Protein AF-A0A367M7H3-F1 (afdb_monomer)

Secondary structure (DSSP, 8-state):
--SSGGG-TTTGGGS--HHHHHHTSHHHHHHHHHHHHHHHHHHHHHTTSS-HHHHHHHHHH--GGGS-HHHHHHHHHHHS-SSHHHHHHHHHHSSTTGGGGTTTT--HHHHHHHHHHHHHHHHHHHHHHHH-

Nearest PDB structures (foldseek):
  2fel-assembly3_L  TM=8.716E-01  e=1.774E-04  Agrobacterium tumefaciens
  2fel-assembly1_B  TM=8.920E-01  e=3.398E-04  Agrobacterium tumefaciens
  2fen-assembly1_A  TM=8.751E-01  e=3.572E-04  Agrobacterium tumefaciens
  2fen-assembly1_D  TM=8.676E-01  e=7.947E-04  Agrobacterium tumefaciens
  2fen-assembly2_E  TM=8.740E-01  e=1.448E-03  Agrobacterium tumefaciens

Organism: Pseudomonas aeruginosa (NCBI:txid287)

InterPro domains:
  IPR008948 L-Aspartase-like [SSF48557] (11-130)
  IPR024083 Fumarase/histidase, N-terminal [G3DSA:1.10.275.10] (3-105)

Solvent-accessible surface area (backbone atoms only — not comparable to full-atom values): 7425 Å² total; per-residue (Å²): 130,61,96,47,65,73,71,28,92,85,57,14,74,81,77,48,50,76,67,58,50,51,49,75,24,71,67,43,47,53,36,31,34,33,52,46,50,34,52,49,33,45,52,33,23,77,71,66,76,42,58,62,66,34,24,54,38,47,48,71,39,52,44,57,92,78,56,60,64,71,58,39,55,54,46,17,69,75,66,74,34,85,59,57,38,55,53,54,52,44,23,70,56,23,67,86,71,41,26,75,57,57,74,63,97,63,56,73,62,63,40,54,52,52,22,49,50,52,38,49,51,53,49,49,57,54,55,56,65,72,76,108

Radius of gyration: 16.98 Å; Cα contacts (8 Å, |Δi|>4): 129; chains: 1; bounding box: 44×35×37 Å

Mean predicted aligned error: 3.26 Å

Structure (mmCIF, N/CA/C/O backbone):
data_AF-A0A367M7H3-F1
#
_entry.id   AF-A0A367M7H3-F1
#
loop_
_atom_site.group_PDB
_atom_site.id
_atom_site.type_symbol
_atom_site.label_atom_id
_atom_site.label_alt_id
_atom_site.label_comp_id
_atom_site.label_asym_id
_atom_site.label_entity_id
_atom_site.label_seq_id
_atom_site.pdbx_PDB_ins_code
_atom_site.Cartn_x
_atom_site.Cartn_y
_atom_site.Cartn_z
_atom_site.occupancy
_atom_site.B_iso_or_equiv
_atom_site.auth_seq_id
_atom_site.auth_comp_id
_atom_site.auth_asym_id
_atom_site.auth_atom_id
_atom_site.pdbx_PDB_model_num
ATOM 1 N N . MET A 1 1 ? 25.843 14.535 -14.611 1.00 74.56 1 MET A N 1
ATOM 2 C CA . MET A 1 1 ? 25.267 13.174 -14.544 1.00 74.56 1 MET A CA 1
ATOM 3 C C . MET A 1 1 ? 24.408 13.124 -13.291 1.00 74.56 1 MET A C 1
ATOM 5 O O . MET A 1 1 ? 24.851 13.725 -12.317 1.00 74.56 1 MET A O 1
ATOM 9 N N . PRO A 1 2 ? 23.198 12.542 -13.313 1.00 90.81 2 PRO A N 1
ATOM 10 C CA . PRO A 1 2 ? 22.405 12.406 -12.093 1.00 90.81 2 PRO A CA 1
ATOM 11 C C . PRO A 1 2 ? 23.147 11.581 -11.039 1.00 90.81 2 PRO A C 1
ATOM 13 O O . PRO A 1 2 ? 24.058 10.818 -11.372 1.00 90.81 2 PRO A O 1
ATOM 16 N N . SER A 1 3 ? 22.755 11.759 -9.779 1.00 93.12 3 SER A N 1
ATOM 17 C CA . SER A 1 3 ? 23.352 11.094 -8.617 1.00 93.12 3 SER A CA 1
ATOM 18 C C . SER A 1 3 ? 23.180 9.577 -8.685 1.00 93.12 3 SER A C 1
ATOM 20 O O . SER A 1 3 ? 24.059 8.841 -8.246 1.00 93.12 3 SER A O 1
ATOM 22 N N . HIS A 1 4 ? 22.062 9.115 -9.256 1.00 91.38 4 HIS A N 1
ATOM 23 C CA . HIS A 1 4 ? 21.759 7.702 -9.436 1.00 91.38 4 HIS A CA 1
ATOM 24 C C . HIS A 1 4 ? 21.679 7.331 -10.926 1.00 91.38 4 HIS A C 1
ATOM 26 O O . HIS A 1 4 ? 21.125 8.066 -11.744 1.00 91.38 4 HIS A O 1
ATOM 32 N N . ILE A 1 5 ? 22.230 6.173 -11.306 1.00 90.94 5 ILE A N 1
ATOM 33 C CA . ILE A 1 5 ? 22.367 5.781 -12.721 1.00 90.94 5 ILE A CA 1
ATOM 34 C C . ILE A 1 5 ? 21.019 5.558 -13.417 1.00 90.94 5 ILE A C 1
ATOM 36 O O . ILE A 1 5 ? 20.881 5.855 -14.604 1.00 90.94 5 ILE A O 1
ATOM 40 N N . THR A 1 6 ? 20.005 5.105 -12.675 1.00 88.94 6 THR A N 1
ATOM 41 C CA . THR A 1 6 ? 18.654 4.869 -13.211 1.00 88.94 6 THR A CA 1
ATOM 42 C C . THR A 1 6 ? 17.932 6.161 -13.596 1.00 88.94 6 THR A C 1
ATOM 44 O O . THR A 1 6 ? 17.015 6.120 -14.407 1.00 88.94 6 THR A O 1
ATOM 47 N N . GLU A 1 7 ? 18.377 7.317 -13.096 1.00 89.31 7 GLU A N 1
ATOM 48 C CA . GLU A 1 7 ? 17.837 8.634 -13.456 1.00 89.31 7 GLU A CA 1
ATOM 49 C C . GLU A 1 7 ? 18.477 9.198 -14.742 1.00 89.31 7 GLU A C 1
ATOM 51 O O . GLU A 1 7 ? 18.058 10.233 -15.268 1.00 89.31 7 GLU A O 1
ATOM 56 N N . SER A 1 8 ? 19.528 8.552 -15.267 1.00 90.94 8 SER A N 1
ATOM 57 C CA . SER A 1 8 ? 20.209 9.004 -16.482 1.00 90.94 8 SER A CA 1
ATOM 58 C C . SER A 1 8 ? 19.317 8.835 -17.705 1.00 90.94 8 SER A C 1
ATOM 60 O O . SER A 1 8 ? 18.989 7.720 -18.099 1.00 90.94 8 SER A O 1
ATOM 62 N N . ARG A 1 9 ? 19.018 9.939 -18.396 1.00 89.94 9 ARG A N 1
ATOM 63 C CA . ARG A 1 9 ? 18.280 9.914 -19.673 1.00 89.94 9 ARG A CA 1
ATOM 64 C C . ARG A 1 9 ? 19.029 9.208 -20.809 1.00 89.94 9 ARG A C 1
ATOM 66 O O . ARG A 1 9 ? 18.415 8.877 -21.813 1.00 89.94 9 ARG A O 1
ATOM 73 N N . ILE A 1 10 ? 20.342 9.014 -20.666 1.00 91.25 10 ILE A N 1
ATOM 74 C CA . ILE A 1 10 ? 21.200 8.377 -21.678 1.00 91.25 10 ILE A CA 1
ATOM 75 C C . ILE A 1 10 ? 21.450 6.906 -21.327 1.00 91.25 10 ILE A C 1
ATOM 77 O O . ILE A 1 10 ? 21.407 6.052 -22.205 1.00 91.25 10 ILE A O 1
ATOM 81 N N . HIS A 1 11 ? 21.707 6.604 -20.050 1.00 89.19 11 HIS A N 1
ATOM 82 C CA . HIS A 1 11 ? 22.153 5.274 -19.619 1.00 89.19 11 HIS A CA 1
ATOM 83 C C . HIS A 1 11 ? 21.116 4.494 -18.804 1.00 89.19 11 HIS A C 1
ATOM 85 O O . HIS A 1 11 ? 21.242 3.280 -18.701 1.00 89.19 11 HIS A O 1
ATOM 91 N N . GLY A 1 12 ? 20.088 5.140 -18.246 1.00 87.75 12 GLY A N 1
ATOM 92 C CA . GLY A 1 12 ? 19.171 4.522 -17.282 1.00 87.75 12 GLY A CA 1
ATOM 93 C C . GLY A 1 12 ? 18.427 3.303 -17.832 1.00 87.75 12 GLY A C 1
ATOM 94 O O . GLY A 1 12 ? 18.291 2.303 -17.132 1.00 87.75 12 GLY A O 1
ATOM 95 N N . GLY A 1 13 ? 18.046 3.333 -19.114 1.00 87.75 13 GLY A N 1
ATOM 96 C CA . GLY A 1 13 ? 17.374 2.212 -19.784 1.00 87.75 13 GLY A CA 1
ATOM 97 C C . GLY A 1 13 ? 18.222 0.942 -19.929 1.00 87.75 13 GLY A C 1
ATOM 98 O O . GLY A 1 13 ? 17.674 -0.118 -20.198 1.00 87.75 13 GLY A O 1
ATOM 99 N N . ALA A 1 14 ? 19.542 1.016 -19.724 1.00 89.12 14 ALA A N 1
ATOM 100 C CA . ALA A 1 14 ? 20.407 -0.164 -19.719 1.00 89.12 14 ALA A CA 1
ATOM 101 C C . ALA A 1 14 ? 20.375 -0.934 -18.383 1.00 89.12 14 ALA A C 1
ATOM 103 O O . ALA A 1 14 ? 20.870 -2.056 -18.322 1.00 89.12 14 ALA A O 1
ATOM 104 N N . TYR A 1 15 ? 19.810 -0.347 -17.320 1.00 88.38 15 TYR A N 1
ATOM 105 C CA . TYR A 1 15 ? 19.831 -0.907 -15.961 1.00 88.38 15 TYR A CA 1
ATOM 106 C C . TYR A 1 15 ? 18.472 -1.435 -15.482 1.00 88.38 15 TYR A C 1
ATOM 108 O O . TYR A 1 15 ? 18.381 -1.968 -14.380 1.00 88.38 15 TYR A O 1
ATOM 116 N N . SER A 1 16 ? 17.410 -1.292 -16.278 1.00 88.19 16 SER A N 1
ATOM 117 C CA . SER A 1 16 ? 16.089 -1.850 -15.976 1.00 88.19 16 SER A CA 1
ATOM 118 C C . SER A 1 16 ? 15.282 -2.054 -17.257 1.00 88.19 16 SER A C 1
ATOM 120 O O . SER A 1 16 ? 15.443 -1.312 -18.224 1.00 88.19 16 SER A O 1
ATOM 122 N N . SER A 1 17 ? 14.392 -3.046 -17.263 1.00 88.94 17 SER A N 1
ATOM 123 C CA . SER A 1 17 ? 13.401 -3.218 -18.330 1.00 88.94 17 SER A CA 1
ATOM 124 C C . SER A 1 17 ? 12.110 -2.460 -17.994 1.00 88.94 17 SER A C 1
ATOM 126 O O . SER A 1 17 ? 11.814 -2.268 -16.812 1.00 88.94 17 SER A O 1
ATOM 128 N N . PRO A 1 18 ? 11.281 -2.082 -18.988 1.00 90.94 18 PRO A N 1
ATOM 129 C CA . PRO A 1 18 ? 9.987 -1.451 -18.719 1.00 90.94 18 PRO A CA 1
ATOM 130 C C . PRO A 1 18 ? 9.091 -2.262 -17.770 1.00 90.94 18 PRO A C 1
ATOM 132 O O . PRO A 1 18 ? 8.408 -1.683 -16.930 1.00 90.94 18 PRO A O 1
ATOM 135 N N . ALA A 1 19 ? 9.135 -3.598 -17.857 1.00 93.31 19 ALA A N 1
ATOM 136 C CA . ALA A 1 19 ? 8.372 -4.482 -16.977 1.00 93.31 19 ALA A CA 1
ATOM 137 C C . ALA A 1 19 ? 8.844 -4.386 -15.517 1.00 93.31 19 ALA A C 1
ATOM 139 O O . ALA A 1 19 ? 8.042 -4.128 -14.625 1.00 93.31 19 ALA A O 1
ATOM 140 N N . PHE A 1 20 ? 10.150 -4.521 -15.268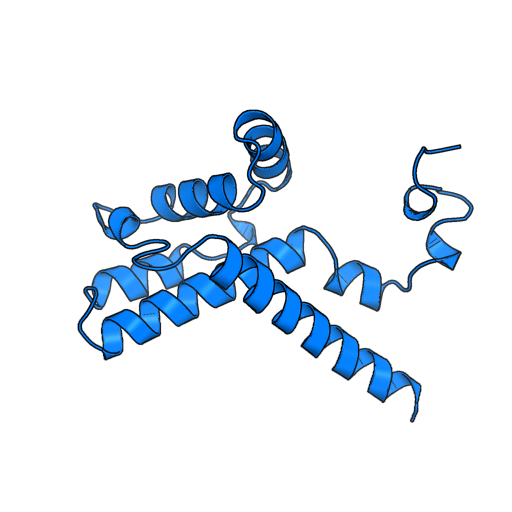 1.00 94.12 20 PHE A N 1
ATOM 141 C CA . PHE A 1 20 ? 10.696 -4.428 -13.910 1.00 94.12 20 PHE A CA 1
ATOM 142 C C . PHE A 1 20 ? 10.560 -3.012 -13.334 1.00 94.12 20 PHE A C 1
ATOM 144 O O . PHE A 1 20 ? 10.232 -2.864 -12.159 1.00 94.12 20 PHE A O 1
ATOM 151 N N . ALA A 1 21 ? 10.729 -1.972 -14.156 1.00 93.69 21 ALA A N 1
ATOM 152 C CA . ALA A 1 21 ? 10.490 -0.591 -13.746 1.00 93.69 21 ALA A CA 1
ATOM 153 C C . ALA A 1 21 ? 9.036 -0.357 -13.299 1.00 93.69 21 ALA A C 1
ATOM 155 O O . ALA A 1 21 ? 8.810 0.354 -12.325 1.00 93.69 21 ALA A O 1
ATOM 156 N N . ALA A 1 22 ? 8.054 -0.976 -13.964 1.00 95.50 22 ALA A N 1
ATOM 157 C CA . ALA A 1 22 ? 6.653 -0.892 -13.554 1.00 95.50 22 ALA A CA 1
ATOM 158 C C . ALA A 1 22 ? 6.389 -1.640 -12.235 1.00 95.50 22 ALA A C 1
ATOM 160 O O . ALA A 1 22 ? 5.739 -1.090 -11.344 1.00 95.50 22 ALA A O 1
ATOM 161 N N . ILE A 1 23 ? 6.929 -2.855 -12.084 1.00 97.62 23 ILE A N 1
ATOM 162 C CA . ILE A 1 23 ? 6.763 -3.686 -10.878 1.00 97.62 23 ILE A CA 1
ATOM 163 C C . ILE A 1 23 ? 7.314 -2.984 -9.637 1.00 97.62 23 ILE A C 1
ATOM 165 O O . ILE A 1 23 ? 6.637 -2.957 -8.611 1.00 97.62 23 ILE A O 1
ATOM 169 N N . PHE A 1 24 ? 8.505 -2.389 -9.739 1.00 96.88 24 PHE A N 1
ATOM 170 C CA . PHE A 1 24 ? 9.197 -1.712 -8.636 1.00 96.88 24 PHE A CA 1
ATOM 171 C C . PHE A 1 24 ? 8.981 -0.190 -8.620 1.00 96.88 24 PHE A C 1
ATOM 173 O O . PHE A 1 24 ? 9.760 0.538 -8.015 1.00 96.88 24 PHE A O 1
ATOM 180 N N . SER A 1 25 ? 7.931 0.300 -9.282 1.00 96.75 25 SER A N 1
ATOM 181 C CA . SER A 1 25 ? 7.545 1.714 -9.228 1.00 96.75 25 SER A CA 1
ATOM 182 C C . SER A 1 25 ? 6.886 2.076 -7.894 1.00 96.75 25 SER A C 1
ATOM 184 O O . SER A 1 25 ? 6.201 1.244 -7.295 1.00 96.75 25 SER A O 1
ATOM 186 N N . ASP A 1 26 ? 6.988 3.344 -7.488 1.00 96.88 26 ASP A N 1
ATOM 187 C CA . ASP A 1 26 ? 6.311 3.875 -6.292 1.00 96.88 26 ASP A CA 1
ATOM 188 C C . ASP A 1 26 ? 4.792 3.650 -6.341 1.00 96.88 26 ASP A C 1
ATOM 190 O O . ASP A 1 26 ? 4.163 3.320 -5.339 1.00 96.88 26 ASP A O 1
ATOM 194 N N . THR A 1 27 ? 4.192 3.762 -7.533 1.00 98.12 27 THR A N 1
ATOM 195 C CA . THR A 1 27 ? 2.759 3.492 -7.723 1.00 98.12 27 THR A CA 1
ATOM 196 C C . THR A 1 27 ? 2.426 2.043 -7.389 1.00 98.12 27 THR A C 1
ATOM 198 O O . THR A 1 27 ? 1.466 1.782 -6.667 1.00 98.12 27 THR A O 1
ATOM 201 N N . ASN A 1 28 ? 3.204 1.084 -7.901 1.00 98.56 28 ASN A N 1
ATOM 202 C CA . ASN A 1 28 ? 2.943 -0.322 -7.612 1.00 98.56 28 ASN A CA 1
ATOM 203 C C . ASN A 1 28 ? 3.286 -0.670 -6.159 1.00 98.56 28 ASN A C 1
ATOM 205 O O . ASN A 1 28 ? 2.572 -1.455 -5.549 1.00 98.56 28 ASN A O 1
ATOM 209 N N . GLN A 1 29 ? 4.311 -0.047 -5.577 1.00 98.44 29 GLN A N 1
ATOM 210 C CA . GLN A 1 29 ? 4.650 -0.214 -4.166 1.00 98.44 29 GLN A CA 1
ATOM 211 C C . GLN A 1 29 ? 3.490 0.213 -3.255 1.00 98.44 29 GLN A C 1
ATOM 213 O O . GLN A 1 29 ? 3.029 -0.591 -2.444 1.00 98.44 29 GLN A O 1
ATOM 218 N N . VAL A 1 30 ? 2.954 1.426 -3.435 1.00 98.50 30 VAL A N 1
ATOM 219 C CA . VAL A 1 30 ? 1.788 1.891 -2.668 1.00 98.50 30 VAL A CA 1
ATOM 220 C C . VAL A 1 30 ? 0.582 0.990 -2.921 1.00 98.50 30 VAL A C 1
ATOM 222 O O . VAL A 1 30 ? -0.089 0.604 -1.968 1.00 98.50 30 VAL A O 1
ATOM 225 N N . ARG A 1 31 ? 0.338 0.571 -4.172 1.00 98.69 31 ARG A N 1
ATOM 226 C CA . ARG A 1 31 ? -0.719 -0.403 -4.491 1.00 98.69 31 ARG A CA 1
ATOM 227 C C . ARG A 1 31 ? -0.573 -1.689 -3.675 1.00 98.69 31 ARG A C 1
ATOM 229 O O . ARG A 1 31 ? -1.563 -2.149 -3.121 1.00 98.69 31 ARG A O 1
ATOM 236 N N . ARG A 1 32 ? 0.636 -2.250 -3.554 1.00 98.81 32 ARG A N 1
ATOM 237 C CA . ARG A 1 32 ? 0.861 -3.477 -2.772 1.00 98.81 32 ARG A CA 1
ATOM 238 C C . ARG A 1 32 ? 0.705 -3.272 -1.277 1.00 98.81 32 ARG A C 1
ATOM 240 O O . ARG A 1 32 ? 0.151 -4.150 -0.632 1.00 98.81 32 ARG A O 1
ATOM 247 N N . TRP A 1 33 ? 1.096 -2.127 -0.726 1.00 98.75 33 TRP A N 1
ATOM 248 C CA . TRP A 1 33 ? 0.782 -1.817 0.673 1.00 98.75 33 TRP A CA 1
ATOM 249 C C . TRP A 1 33 ? -0.727 -1.736 0.912 1.00 98.75 33 TRP A C 1
ATOM 251 O O . TRP A 1 33 ? -1.221 -2.310 1.878 1.00 98.75 33 TRP A O 1
ATOM 261 N N . LEU A 1 34 ? -1.469 -1.096 0.003 1.00 98.75 34 LEU A N 1
ATOM 262 C CA . LEU A 1 34 ? -2.930 -1.034 0.063 1.00 98.75 34 LEU A CA 1
ATOM 263 C C . LEU A 1 34 ? -3.569 -2.423 -0.070 1.00 98.75 34 LEU A C 1
ATOM 265 O O . LEU A 1 34 ? -4.479 -2.735 0.689 1.00 98.75 34 LEU A O 1
ATOM 269 N N . ASP A 1 35 ? -3.079 -3.284 -0.965 1.00 98.81 35 ASP A N 1
ATOM 270 C CA . ASP A 1 35 ? -3.556 -4.670 -1.081 1.00 98.81 35 ASP A CA 1
ATOM 271 C C . ASP A 1 35 ? -3.378 -5.450 0.234 1.00 98.81 35 ASP A C 1
ATOM 273 O O . ASP A 1 35 ? -4.264 -6.215 0.622 1.00 98.81 35 ASP A O 1
ATOM 277 N N . VAL A 1 36 ? -2.264 -5.234 0.945 1.00 98.81 36 VAL A N 1
ATOM 278 C CA . VAL A 1 36 ? -2.016 -5.856 2.255 1.00 98.81 36 VAL A CA 1
ATOM 279 C C . VAL A 1 36 ? -2.969 -5.308 3.318 1.00 98.81 36 VAL A C 1
ATOM 281 O O . VAL A 1 36 ? -3.579 -6.102 4.027 1.00 98.81 36 VAL A O 1
ATOM 284 N N . GLU A 1 37 ? -3.160 -3.989 3.403 1.00 98.81 37 GLU A N 1
ATOM 285 C CA . GLU A 1 37 ? -4.117 -3.366 4.336 1.00 98.81 37 GLU A CA 1
ATOM 286 C C . GLU A 1 37 ? -5.555 -3.864 4.108 1.00 98.81 37 GLU A C 1
ATOM 288 O O . GLU A 1 37 ? -6.276 -4.166 5.059 1.00 98.81 37 GLU A O 1
ATOM 293 N N . ARG A 1 38 ? -5.966 -4.027 2.843 1.00 98.75 38 ARG A N 1
ATOM 294 C CA . ARG A 1 38 ? -7.279 -4.584 2.476 1.00 98.75 38 ARG A CA 1
ATOM 295 C C . ARG A 1 38 ? -7.432 -6.025 2.948 1.00 98.75 38 ARG A C 1
ATOM 297 O O . ARG A 1 38 ? -8.429 -6.363 3.583 1.00 98.75 38 ARG A O 1
ATOM 304 N N . ALA A 1 39 ? -6.444 -6.870 2.650 1.00 98.75 39 ALA A N 1
ATOM 305 C CA . ALA A 1 39 ? -6.455 -8.273 3.053 1.00 98.75 39 ALA A CA 1
ATOM 306 C C . ALA A 1 39 ? -6.423 -8.428 4.581 1.00 98.75 39 ALA A C 1
ATOM 308 O O . ALA A 1 39 ? -7.126 -9.279 5.130 1.00 98.75 39 ALA A O 1
ATOM 309 N N . LEU A 1 40 ? -5.654 -7.578 5.267 1.00 98.81 40 LEU A N 1
ATOM 310 C CA . LEU A 1 40 ? -5.594 -7.514 6.722 1.00 98.81 40 LEU A CA 1
ATOM 311 C C . LEU A 1 40 ? -6.967 -7.181 7.311 1.00 98.81 40 LEU A C 1
ATOM 313 O O . LEU A 1 40 ? -7.479 -7.958 8.114 1.00 98.81 40 LEU A O 1
ATOM 317 N N . ALA A 1 41 ? -7.584 -6.078 6.880 1.00 98.81 41 ALA A N 1
ATOM 318 C CA . ALA A 1 41 ? -8.885 -5.647 7.382 1.00 98.81 41 ALA A CA 1
ATOM 319 C C . ALA A 1 41 ? -9.980 -6.696 7.120 1.00 98.81 41 ALA A C 1
ATOM 321 O O . ALA A 1 41 ? -10.768 -7.008 8.013 1.00 98.81 41 ALA A O 1
ATOM 322 N N . ALA A 1 42 ? -9.999 -7.294 5.924 1.00 98.88 42 ALA A N 1
ATOM 323 C CA . ALA A 1 42 ? -10.928 -8.372 5.589 1.00 98.88 42 ALA A CA 1
ATOM 324 C C . ALA A 1 42 ? -10.758 -9.580 6.525 1.00 98.88 42 ALA A C 1
ATOM 326 O O . ALA A 1 42 ? -11.727 -10.030 7.134 1.00 98.88 42 ALA A O 1
ATOM 327 N N . THR A 1 43 ? -9.519 -10.042 6.717 1.00 98.75 43 THR A N 1
ATOM 328 C CA . THR A 1 43 ? -9.214 -11.180 7.600 1.00 98.75 43 THR A CA 1
ATOM 329 C C . THR A 1 43 ? -9.582 -10.871 9.053 1.00 98.75 43 THR A C 1
ATOM 331 O O . THR A 1 43 ? -10.168 -11.696 9.750 1.00 98.75 43 THR A O 1
ATOM 334 N N . GLN A 1 44 ? -9.291 -9.659 9.525 1.00 98.81 44 GLN A N 1
ATOM 335 C CA . GLN A 1 44 ? -9.652 -9.228 10.873 1.00 98.81 44 GLN A CA 1
ATOM 336 C C . GLN A 1 44 ? -11.168 -9.170 11.080 1.00 98.81 44 GLN A C 1
ATOM 338 O O . GLN A 1 44 ? -11.639 -9.537 12.157 1.00 98.81 44 GLN A O 1
ATOM 343 N N . ALA A 1 45 ? -11.939 -8.755 10.072 1.00 98.75 45 ALA A N 1
ATOM 344 C CA . ALA A 1 45 ? -13.397 -8.784 10.136 1.00 98.75 45 ALA A CA 1
ATOM 345 C C . ALA A 1 45 ? -13.946 -10.217 10.175 1.00 98.75 45 ALA A C 1
ATOM 347 O O . ALA A 1 45 ? -14.807 -10.509 11.005 1.00 98.75 45 ALA A O 1
ATOM 348 N N . GLU A 1 46 ? -13.403 -11.126 9.357 1.00 98.69 46 GLU A N 1
ATOM 349 C CA . GLU A 1 46 ? -13.755 -12.556 9.386 1.00 98.69 46 GLU A CA 1
ATOM 350 C C . GLU A 1 46 ? -13.487 -13.189 10.760 1.00 98.69 46 GLU A C 1
ATOM 352 O O . GLU A 1 46 ? -14.256 -14.028 11.231 1.00 98.69 46 GLU A O 1
ATOM 357 N N . MET A 1 47 ? -12.425 -12.749 11.438 1.00 98.56 47 MET A N 1
ATOM 358 C CA . MET A 1 47 ? -12.072 -13.179 12.794 1.00 98.56 47 MET A CA 1
ATOM 359 C C . MET A 1 47 ? -12.852 -12.454 13.905 1.00 98.56 47 MET A C 1
ATOM 361 O O . MET A 1 47 ? -12.682 -12.784 15.079 1.00 98.56 47 MET A O 1
ATOM 365 N N . GLY A 1 48 ? -13.686 -11.464 13.572 1.00 98.44 48 GLY A N 1
ATOM 366 C CA . GLY A 1 48 ? -14.437 -10.659 14.541 1.00 98.44 48 GLY A CA 1
ATOM 367 C C . GLY A 1 48 ? -13.593 -9.661 15.345 1.00 98.44 48 GLY A C 1
ATOM 368 O O . GLY A 1 48 ? -14.039 -9.204 16.395 1.00 98.44 48 GLY A O 1
ATOM 369 N N . ILE A 1 49 ? -12.383 -9.328 14.880 1.00 98.56 49 ILE A N 1
ATOM 370 C CA . ILE A 1 49 ? -11.471 -8.362 15.517 1.00 98.56 49 ILE A CA 1
ATOM 371 C C . ILE A 1 49 ? -11.911 -6.922 15.223 1.00 98.56 49 ILE A C 1
ATOM 373 O O . ILE A 1 49 ? -11.873 -6.075 16.114 1.00 98.56 49 ILE A O 1
ATOM 377 N N . ILE A 1 50 ? -12.352 -6.651 13.990 1.00 98.62 50 ILE A N 1
ATOM 378 C CA . ILE A 1 50 ? -12.914 -5.355 13.580 1.00 98.62 50 ILE A CA 1
ATOM 379 C C . ILE A 1 50 ? -14.325 -5.541 12.993 1.00 98.62 50 ILE A C 1
ATOM 381 O O . ILE A 1 50 ? -14.665 -6.642 12.551 1.00 98.62 50 ILE A O 1
ATOM 385 N N . PRO A 1 51 ? -15.169 -4.494 12.952 1.00 98.56 51 PRO A N 1
ATOM 386 C CA . PRO A 1 51 ? -16.473 -4.565 12.292 1.00 98.56 51 PRO A CA 1
ATOM 387 C C . PRO A 1 51 ? -16.358 -4.857 10.788 1.00 98.56 51 PRO A C 1
ATOM 389 O O . PRO A 1 51 ? -15.455 -4.363 10.113 1.00 98.56 51 PRO A O 1
ATOM 392 N N . HIS A 1 52 ? -17.321 -5.593 10.226 1.00 98.56 52 HIS A N 1
ATOM 393 C CA . HIS A 1 52 ? -17.337 -5.895 8.787 1.00 98.56 52 HIS A CA 1
ATOM 394 C C . HIS A 1 52 ? -17.517 -4.627 7.938 1.00 98.56 52 HIS A C 1
ATOM 396 O O . HIS A 1 52 ? -17.017 -4.539 6.820 1.00 98.56 52 HIS A O 1
ATOM 402 N N . GLU A 1 53 ? -18.229 -3.635 8.467 1.00 98.50 53 GLU A N 1
ATOM 403 C CA . GLU A 1 53 ? -18.407 -2.306 7.885 1.00 98.50 53 GLU A CA 1
ATOM 404 C C . GLU A 1 53 ? -17.065 -1.591 7.713 1.00 98.50 53 GLU A C 1
ATOM 406 O O . GLU A 1 53 ? -16.822 -1.019 6.652 1.00 98.50 53 GLU A O 1
ATOM 411 N N . ALA A 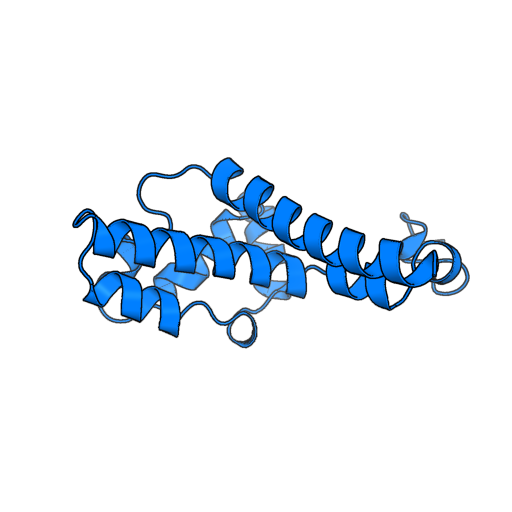1 54 ? -16.182 -1.684 8.714 1.00 98.56 54 ALA A N 1
ATOM 412 C CA . ALA A 1 54 ? -14.851 -1.092 8.667 1.00 98.56 54 ALA A CA 1
ATOM 413 C C . ALA A 1 54 ? -14.015 -1.721 7.548 1.00 98.56 54 ALA A C 1
ATOM 415 O O . ALA A 1 54 ? -13.452 -1.007 6.724 1.00 98.56 54 ALA A O 1
ATOM 416 N N . ALA A 1 55 ? -13.998 -3.056 7.459 1.00 98.75 55 ALA A N 1
ATOM 417 C CA . ALA A 1 55 ? -13.272 -3.759 6.403 1.00 98.75 55 ALA A CA 1
ATOM 418 C C . ALA A 1 55 ? -13.779 -3.399 4.997 1.00 98.75 55 ALA A C 1
ATOM 420 O O . ALA A 1 55 ? -12.973 -3.141 4.104 1.00 98.75 55 ALA A O 1
ATOM 421 N N . ARG A 1 56 ? -15.105 -3.319 4.802 1.00 98.69 56 ARG A N 1
ATOM 422 C CA . ARG A 1 56 ? -15.694 -2.876 3.524 1.00 98.69 56 ARG A CA 1
ATOM 423 C C . ARG A 1 56 ? -15.303 -1.443 3.179 1.00 98.69 56 ARG A C 1
ATOM 425 O O . ARG A 1 56 ? -15.061 -1.138 2.014 1.00 98.69 56 ARG A O 1
ATOM 432 N N . GLU A 1 57 ? -15.254 -0.569 4.176 1.00 98.62 57 GLU A N 1
ATOM 433 C CA . GLU A 1 57 ? -14.892 0.825 3.963 1.00 98.62 57 GLU A CA 1
ATOM 434 C C . GLU A 1 57 ? -13.408 0.993 3.614 1.00 98.62 57 GLU A C 1
ATOM 436 O O . GLU A 1 57 ? -13.077 1.710 2.668 1.00 98.62 57 GLU A O 1
ATOM 441 N N 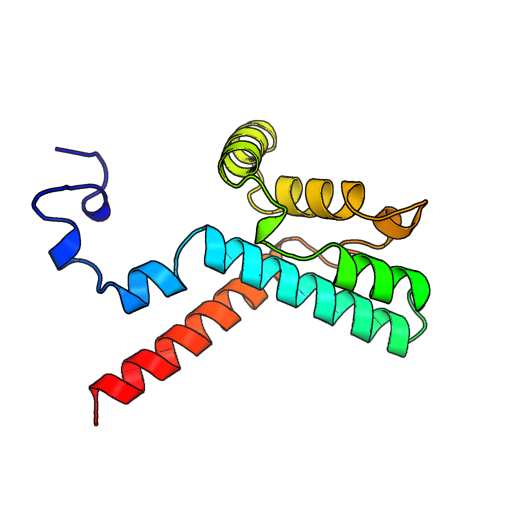. ILE A 1 58 ? -12.524 0.268 4.302 1.00 98.75 58 ILE A N 1
ATOM 442 C CA . ILE A 1 58 ? -11.092 0.226 3.987 1.00 98.75 58 ILE A CA 1
ATOM 443 C C . ILE A 1 58 ? -10.880 -0.300 2.562 1.00 98.75 58 ILE A C 1
ATOM 445 O O . ILE A 1 58 ? -10.139 0.312 1.794 1.00 98.75 58 ILE A O 1
ATOM 449 N N . ASP A 1 59 ? -11.579 -1.369 2.167 1.00 98.62 59 ASP A N 1
ATOM 450 C CA . ASP A 1 59 ? -11.527 -1.920 0.805 1.00 98.62 59 ASP A CA 1
ATOM 451 C C . ASP A 1 59 ? -11.935 -0.897 -0.269 1.00 98.62 59 ASP A C 1
ATOM 453 O O . ASP A 1 59 ? -11.243 -0.708 -1.276 1.00 98.62 59 ASP A O 1
ATOM 457 N N . ARG A 1 60 ? -13.028 -0.167 -0.018 1.00 98.38 60 ARG A N 1
ATOM 458 C CA . ARG A 1 60 ? -13.516 0.908 -0.891 1.00 98.38 60 ARG A CA 1
ATOM 459 C C . ARG A 1 60 ? -12.516 2.065 -1.000 1.00 98.38 60 ARG A C 1
ATOM 461 O O . ARG A 1 60 ? -12.373 2.649 -2.078 1.00 98.38 60 ARG A O 1
ATOM 468 N N . ALA A 1 61 ? -11.866 2.436 0.103 1.00 98.25 61 ALA A N 1
ATOM 469 C CA . ALA A 1 61 ? -10.950 3.573 0.176 1.00 98.25 61 ALA A CA 1
ATOM 470 C C . ALA A 1 61 ? -9.552 3.267 -0.395 1.00 98.25 61 ALA A C 1
ATOM 472 O O . ALA A 1 61 ? -8.926 4.155 -0.979 1.00 98.25 61 ALA A O 1
ATOM 473 N N . ALA A 1 62 ? -9.082 2.024 -0.273 1.00 98.12 62 ALA A N 1
ATOM 474 C CA . ALA A 1 62 ? -7.737 1.569 -0.629 1.00 98.12 62 ALA A CA 1
ATOM 475 C C . ALA A 1 62 ? -7.525 1.375 -2.146 1.00 98.12 62 ALA A C 1
ATOM 477 O O . ALA A 1 62 ? -7.145 0.305 -2.618 1.00 98.12 62 ALA A O 1
ATOM 478 N N . GLN A 1 63 ? -7.752 2.437 -2.919 1.00 97.69 63 GLN A N 1
ATOM 479 C CA . GLN A 1 63 ? -7.525 2.491 -4.365 1.00 97.69 63 GLN A CA 1
ATOM 480 C C . GLN A 1 63 ? -6.350 3.428 -4.643 1.00 97.69 63 GLN A C 1
ATOM 482 O O . GLN A 1 63 ? -6.448 4.619 -4.349 1.00 97.69 63 GLN A O 1
ATOM 487 N N . VAL A 1 64 ? -5.244 2.919 -5.196 1.00 97.75 64 VAL A N 1
ATOM 488 C CA . VAL A 1 64 ? -3.999 3.698 -5.357 1.00 97.75 64 VAL A CA 1
ATOM 489 C C . VAL A 1 64 ? -4.192 4.959 -6.201 1.00 97.75 64 VAL A C 1
ATOM 491 O O . VAL A 1 64 ? -3.553 5.975 -5.956 1.00 97.75 64 VAL A O 1
ATOM 494 N N . GLU A 1 65 ? -5.139 4.941 -7.136 1.00 97.56 65 GLU A N 1
ATOM 495 C CA . GLU A 1 65 ? -5.490 6.071 -7.996 1.00 97.56 65 GLU A CA 1
ATOM 496 C C . GLU A 1 65 ? -6.067 7.265 -7.210 1.00 97.56 65 GLU A C 1
ATOM 498 O O . GLU A 1 65 ? -6.153 8.370 -7.742 1.00 97.56 65 GLU A O 1
ATOM 503 N N . ARG A 1 66 ? -6.455 7.064 -5.943 1.00 96.12 66 ARG A N 1
ATOM 504 C CA . ARG A 1 66 ? -6.919 8.117 -5.026 1.00 96.12 66 ARG A CA 1
ATOM 505 C C . ARG A 1 66 ? -5.789 8.773 -4.226 1.00 96.12 66 ARG A C 1
ATOM 507 O O . ARG A 1 66 ? -6.060 9.705 -3.474 1.00 96.12 66 ARG A O 1
ATOM 514 N N . PHE A 1 67 ? -4.549 8.299 -4.358 1.00 97.44 67 PHE A N 1
ATOM 515 C CA . PHE A 1 67 ? -3.404 8.782 -3.587 1.00 97.44 67 PHE A CA 1
ATOM 516 C C . PHE A 1 67 ? -2.508 9.687 -4.440 1.00 97.44 67 PHE A C 1
ATOM 518 O O . PHE A 1 67 ? -2.088 9.320 -5.536 1.00 97.44 67 PHE A O 1
ATOM 525 N N . ASP A 1 68 ? -2.156 10.859 -3.907 1.00 97.38 68 ASP A N 1
ATOM 526 C CA . ASP A 1 68 ? -1.122 11.720 -4.487 1.00 97.38 68 ASP A CA 1
ATOM 527 C C . ASP A 1 68 ? 0.260 11.260 -4.001 1.00 97.38 68 ASP A C 1
ATOM 529 O O . ASP A 1 68 ? 0.703 11.599 -2.903 1.00 97.38 68 ASP A O 1
ATOM 533 N N . LEU A 1 69 ? 0.965 10.498 -4.839 1.00 97.00 69 LEU A N 1
ATOM 534 C CA . LEU A 1 69 ? 2.302 9.984 -4.523 1.00 97.00 69 LEU A CA 1
ATOM 535 C C . LEU A 1 69 ? 3.326 11.098 -4.266 1.00 97.00 69 LEU A C 1
ATOM 537 O O . LEU A 1 69 ? 4.241 10.924 -3.463 1.00 97.00 69 LEU A O 1
ATOM 541 N N . THR A 1 70 ? 3.165 12.259 -4.907 1.00 97.00 70 THR A N 1
ATOM 542 C CA . THR A 1 70 ? 4.058 13.401 -4.679 1.00 97.00 70 THR A CA 1
ATOM 543 C C . THR A 1 70 ? 3.828 13.974 -3.284 1.00 97.00 70 THR A C 1
ATOM 545 O O . THR A 1 70 ? 4.787 14.317 -2.590 1.00 97.00 70 THR A O 1
ATOM 548 N N . GLN A 1 71 ? 2.568 14.064 -2.852 1.00 97.12 71 GLN A N 1
ATOM 549 C CA . GLN A 1 71 ? 2.229 14.458 -1.487 1.00 97.12 71 GLN A CA 1
ATOM 550 C C . GLN A 1 71 ? 2.763 13.449 -0.463 1.00 97.12 71 GLN A C 1
ATOM 552 O O . GLN A 1 71 ? 3.425 13.865 0.487 1.00 97.12 71 GLN A O 1
ATOM 557 N N . LEU A 1 72 ? 2.551 12.145 -0.678 1.00 97.38 72 LEU A N 1
ATOM 558 C CA . LEU A 1 72 ? 3.068 11.100 0.215 1.00 97.38 72 LEU A CA 1
ATOM 559 C C . LEU A 1 72 ? 4.592 11.182 0.365 1.00 97.38 72 LEU A C 1
ATOM 561 O O . LEU A 1 72 ? 5.103 11.094 1.478 1.00 97.38 72 LEU A O 1
ATOM 565 N N . GLY A 1 73 ? 5.314 11.411 -0.737 1.00 96.38 73 GLY A N 1
ATOM 566 C CA . GLY A 1 73 ? 6.766 11.586 -0.713 1.00 96.38 73 GLY A CA 1
ATOM 567 C C . GLY A 1 73 ? 7.209 12.782 0.135 1.00 96.38 73 GLY A C 1
ATOM 568 O O . GLY A 1 73 ? 8.157 12.666 0.910 1.00 96.38 73 GLY A O 1
ATOM 569 N N . ARG A 1 74 ? 6.502 13.919 0.058 1.00 96.88 74 ARG A N 1
ATOM 570 C CA . ARG A 1 74 ? 6.782 15.087 0.917 1.00 96.88 74 ARG A CA 1
ATOM 571 C C . ARG A 1 74 ? 6.505 14.783 2.391 1.00 96.88 74 ARG A C 1
ATOM 573 O O . ARG A 1 74 ? 7.376 15.009 3.225 1.00 96.88 74 ARG A O 1
ATOM 580 N N . GLU A 1 75 ? 5.345 14.208 2.703 1.00 97.12 75 GLU A N 1
ATOM 581 C CA . GLU A 1 75 ? 4.969 13.823 4.073 1.00 97.12 75 GLU A CA 1
ATOM 582 C C . GLU A 1 75 ? 5.920 12.754 4.655 1.00 97.12 75 GLU A C 1
ATOM 584 O O . GLU A 1 75 ? 6.186 12.722 5.860 1.00 97.12 75 GLU A O 1
ATOM 589 N N . SER A 1 76 ? 6.490 11.886 3.813 1.00 95.38 76 SER A N 1
ATOM 590 C CA . SER A 1 76 ? 7.491 10.901 4.237 1.00 95.38 76 SER A CA 1
ATOM 591 C C . SER A 1 76 ? 8.788 11.562 4.699 1.00 95.38 76 SER A C 1
ATOM 593 O O . SER A 1 76 ? 9.401 11.066 5.644 1.00 95.38 76 SER A O 1
ATOM 595 N N . LEU A 1 77 ? 9.205 12.670 4.075 1.00 95.69 77 LEU A N 1
ATOM 596 C CA . LEU A 1 77 ? 10.387 13.426 4.504 1.00 95.69 77 LEU A CA 1
ATOM 597 C C . LEU A 1 77 ? 10.161 14.103 5.860 1.00 95.69 77 LEU A C 1
ATOM 599 O O . LEU A 1 77 ? 11.082 14.184 6.666 1.00 95.69 77 LEU A O 1
ATOM 603 N N . GLU A 1 78 ? 8.936 14.560 6.121 1.00 94.00 78 GLU A N 1
ATOM 604 C CA . GLU A 1 78 ? 8.559 15.196 7.388 1.00 94.00 78 GLU A CA 1
ATOM 605 C C . GLU A 1 78 ? 8.459 14.185 8.535 1.00 94.00 78 GLU A C 1
ATOM 607 O O . GLU A 1 78 ? 8.866 14.465 9.661 1.00 94.00 78 GLU A O 1
ATOM 612 N N . THR A 1 79 ? 7.907 13.003 8.257 1.00 91.69 79 THR A N 1
ATOM 613 C CA . THR A 1 79 ? 7.675 11.965 9.271 1.00 91.69 79 THR A CA 1
ATOM 614 C C . THR A 1 79 ? 8.863 11.032 9.479 1.00 91.69 79 THR A C 1
ATOM 616 O O . THR A 1 79 ? 8.923 10.365 10.507 1.00 91.69 79 THR A O 1
ATOM 619 N N . GLY A 1 80 ? 9.785 10.942 8.516 1.00 92.75 80 GLY A N 1
ATOM 620 C CA . GLY A 1 80 ? 10.874 9.962 8.523 1.00 92.75 80 GLY A CA 1
ATOM 621 C C . GLY A 1 80 ? 10.420 8.516 8.284 1.00 92.75 80 GLY A C 1
ATOM 622 O O . GLY A 1 80 ? 11.225 7.597 8.422 1.00 92.75 80 GLY A O 1
ATOM 623 N N . HIS A 1 81 ? 9.151 8.296 7.921 1.00 91.19 81 HIS A N 1
ATOM 624 C CA . HIS A 1 81 ? 8.571 6.973 7.700 1.00 91.19 81 HIS A CA 1
ATOM 625 C C . HIS A 1 81 ? 7.914 6.886 6.322 1.00 91.19 81 HIS A C 1
ATOM 627 O O . HIS A 1 81 ? 7.054 7.695 5.989 1.00 91.19 81 HIS A O 1
ATOM 633 N N . LEU A 1 82 ? 8.267 5.852 5.556 1.00 88.38 82 LEU A N 1
ATOM 634 C CA . LEU A 1 82 ? 7.756 5.645 4.194 1.00 88.38 82 LEU A CA 1
ATOM 635 C C . LEU A 1 82 ? 6.254 5.318 4.166 1.00 88.38 82 LEU A C 1
ATOM 637 O O . LEU A 1 82 ? 5.527 5.788 3.298 1.00 88.38 82 LEU A O 1
ATOM 641 N N . LEU A 1 83 ? 5.783 4.522 5.129 1.00 96.69 83 LEU A N 1
ATOM 642 C CA . LEU A 1 83 ? 4.417 3.992 5.135 1.00 96.69 83 LEU A CA 1
ATOM 643 C C . LEU A 1 83 ? 3.404 4.906 5.845 1.00 96.69 83 LEU A C 1
ATOM 645 O O . LEU A 1 83 ? 2.239 4.958 5.459 1.00 96.69 83 LEU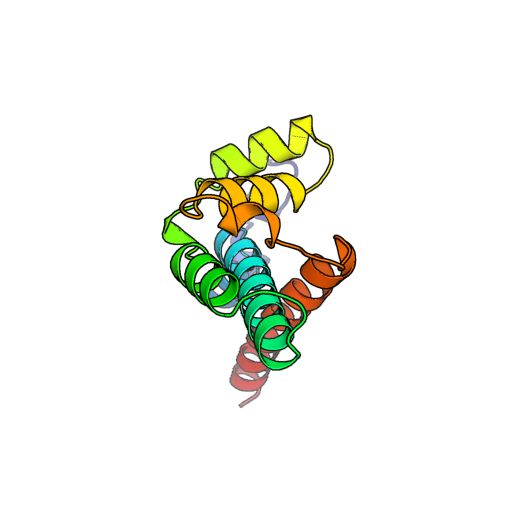 A O 1
ATOM 649 N N . VAL A 1 84 ? 3.829 5.628 6.887 1.00 96.62 84 VAL A N 1
ATOM 650 C CA . VAL A 1 84 ? 2.933 6.417 7.757 1.00 96.62 84 VAL A CA 1
ATOM 651 C C . VAL A 1 84 ? 2.065 7.423 6.981 1.00 96.62 84 VAL A C 1
ATOM 653 O O . VAL A 1 84 ? 0.867 7.491 7.274 1.00 96.62 84 VAL A O 1
ATOM 656 N N . PRO A 1 85 ? 2.588 8.178 5.992 1.00 97.56 85 PRO A N 1
ATOM 657 C CA . PRO A 1 85 ? 1.759 9.040 5.149 1.00 97.56 85 PRO A CA 1
ATOM 658 C C . PRO A 1 85 ? 0.632 8.280 4.444 1.00 97.56 85 PRO A C 1
ATOM 660 O O . PRO A 1 85 ? -0.516 8.723 4.462 1.00 97.56 85 PRO A O 1
ATOM 663 N N . THR A 1 86 ? 0.935 7.102 3.892 1.00 98.12 86 THR A N 1
ATOM 664 C CA . THR A 1 86 ? -0.032 6.243 3.195 1.00 98.12 86 THR A CA 1
ATOM 665 C C . THR A 1 86 ? -1.143 5.786 4.137 1.00 98.12 86 THR A C 1
ATOM 667 O O . THR A 1 86 ? -2.317 5.915 3.801 1.00 98.12 86 THR A O 1
ATOM 670 N N . ILE A 1 87 ? -0.798 5.338 5.347 1.00 98.19 87 ILE A N 1
ATOM 671 C CA . ILE A 1 87 ? -1.775 4.905 6.361 1.00 98.19 87 ILE A CA 1
ATOM 672 C C . ILE A 1 87 ? -2.683 6.056 6.785 1.00 98.19 87 ILE A C 1
ATOM 674 O O . ILE A 1 87 ? -3.903 5.908 6.835 1.00 98.19 87 ILE A O 1
ATOM 678 N N . ARG A 1 88 ? -2.112 7.241 7.023 1.00 97.81 88 ARG A N 1
ATOM 679 C CA . ARG A 1 88 ? -2.894 8.435 7.366 1.00 97.81 88 ARG A CA 1
ATOM 680 C C . ARG A 1 88 ? -3.808 8.862 6.219 1.00 97.81 88 ARG A C 1
ATOM 682 O O . ARG A 1 88 ? -4.945 9.254 6.469 1.00 97.81 88 ARG A O 1
ATOM 689 N N . ALA A 1 89 ? -3.331 8.801 4.979 1.00 98.12 89 ALA A N 1
ATOM 690 C CA . ALA A 1 89 ? -4.133 9.116 3.803 1.00 98.12 89 ALA A CA 1
ATOM 691 C C . ALA A 1 89 ? -5.282 8.112 3.605 1.00 98.12 89 ALA A C 1
ATOM 693 O O . ALA A 1 89 ? -6.406 8.531 3.323 1.00 98.12 89 ALA A O 1
ATOM 694 N N . LEU A 1 90 ? -5.038 6.819 3.833 1.00 98.56 90 LEU A N 1
ATOM 695 C CA . LEU A 1 90 ? -6.068 5.781 3.784 1.00 98.56 90 LEU A CA 1
ATOM 696 C C . LEU A 1 90 ? -7.130 5.996 4.873 1.00 98.56 90 LEU A C 1
ATOM 698 O O . LEU A 1 90 ? -8.319 6.040 4.564 1.00 98.56 90 LEU A O 1
ATOM 702 N N . ALA A 1 91 ? -6.711 6.232 6.119 1.00 98.38 91 ALA A N 1
ATOM 703 C CA . ALA A 1 91 ? -7.620 6.508 7.232 1.00 98.38 91 ALA A CA 1
ATOM 704 C C . ALA A 1 91 ? -8.501 7.743 6.981 1.00 98.38 91 ALA A C 1
ATOM 706 O O . ALA A 1 91 ? -9.706 7.692 7.208 1.00 98.38 91 ALA A O 1
ATOM 707 N N . ARG A 1 92 ? -7.933 8.833 6.441 1.00 97.75 92 ARG A N 1
ATOM 708 C CA . ARG A 1 92 ? -8.695 10.042 6.058 1.00 97.75 92 ARG A CA 1
ATOM 709 C C . ARG A 1 92 ? -9.675 9.814 4.906 1.00 97.75 92 ARG A C 1
ATOM 711 O O . ARG A 1 92 ? -10.611 10.592 4.755 1.00 97.75 92 ARG A O 1
ATOM 718 N N . SER A 1 93 ? -9.428 8.808 4.071 1.00 97.44 93 SER A N 1
ATOM 719 C CA . SER A 1 93 ? -10.275 8.483 2.918 1.00 97.44 93 SER A CA 1
ATOM 720 C C . SER A 1 93 ? -11.485 7.624 3.292 1.00 97.44 93 SER A C 1
ATOM 722 O O . SER A 1 93 ? -12.393 7.470 2.469 1.00 97.44 93 SER A O 1
ATOM 724 N N . CYS A 1 94 ? -11.490 7.071 4.508 1.00 97.94 94 CYS A N 1
ATOM 725 C CA . CYS A 1 94 ? -12.599 6.307 5.057 1.00 97.94 94 CYS A CA 1
ATOM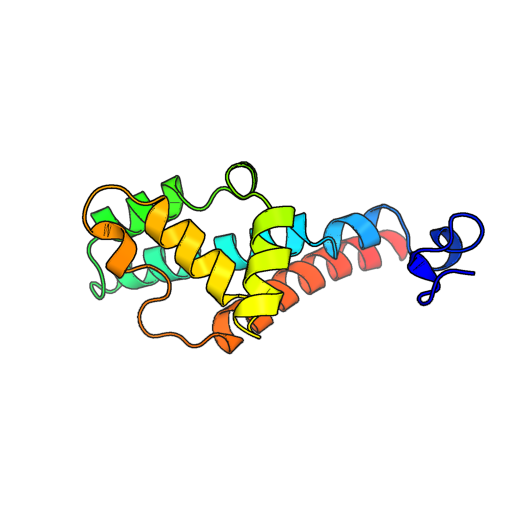 726 C C . CYS A 1 94 ? -13.706 7.239 5.575 1.00 97.94 94 CYS A C 1
ATOM 728 O O . CYS A 1 94 ? -13.437 8.277 6.180 1.00 97.94 94 CYS A O 1
ATOM 730 N N . GLU A 1 95 ? -14.959 6.857 5.361 1.00 95.94 95 GLU A N 1
ATOM 731 C CA . GLU A 1 95 ? -16.130 7.563 5.879 1.00 95.94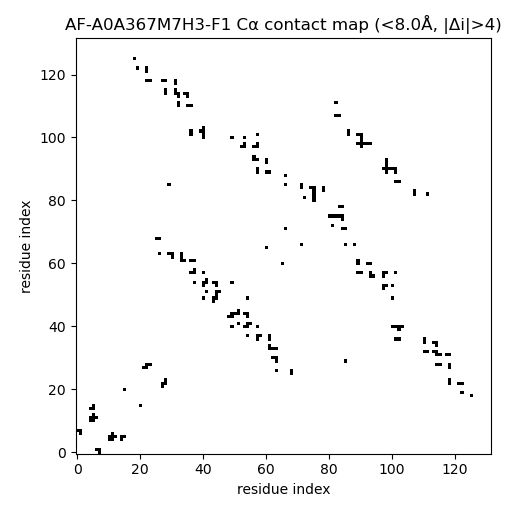 95 GLU A CA 1
ATOM 732 C C . GLU A 1 95 ? -16.338 7.312 7.383 1.00 95.94 95 GLU A C 1
ATOM 734 O O . GLU A 1 95 ? -16.005 6.254 7.921 1.00 95.94 95 GLU A O 1
ATOM 739 N N . GLY A 1 96 ? -16.941 8.281 8.078 1.00 94.75 96 GLY A N 1
ATOM 740 C CA . GLY A 1 96 ? -17.274 8.150 9.499 1.00 94.75 96 GLY A CA 1
ATOM 741 C C . GLY A 1 96 ? -16.045 7.927 10.385 1.00 94.75 96 GLY A C 1
ATOM 742 O O . GLY A 1 96 ? -15.035 8.611 10.233 1.00 94.75 96 GLY A O 1
ATOM 743 N N . SER A 1 97 ? -16.145 6.991 11.333 1.00 95.81 97 SER A N 1
ATOM 744 C CA . SER A 1 97 ? -15.028 6.620 12.212 1.00 95.81 97 SER A CA 1
ATOM 745 C C . SER A 1 97 ? -14.237 5.410 11.710 1.00 95.81 97 SER A C 1
ATOM 747 O O . SER A 1 97 ? -13.246 5.042 12.327 1.00 95.81 97 SER A O 1
ATOM 749 N N . TRP A 1 98 ? -14.600 4.819 10.564 1.00 98.25 98 TRP A N 1
ATOM 750 C CA . TRP A 1 98 ? -14.011 3.559 10.094 1.00 98.25 98 TRP A CA 1
ATOM 751 C C . TRP A 1 98 ? -12.497 3.624 9.856 1.00 98.25 98 TRP A C 1
ATOM 753 O O . TRP A 1 98 ? -11.820 2.601 9.944 1.00 98.25 98 TRP A O 1
ATOM 763 N N . GLY A 1 99 ? -11.948 4.823 9.631 1.00 97.69 99 GLY A N 1
ATOM 764 C CA . GLY A 1 99 ? -10.507 5.048 9.504 1.00 97.69 99 GLY A CA 1
ATOM 765 C C . GLY A 1 99 ? -9.685 4.671 10.746 1.00 97.69 99 GLY A C 1
ATOM 766 O O . GLY A 1 99 ? -8.483 4.460 10.615 1.00 97.69 99 GLY A O 1
ATOM 767 N N . GLU A 1 100 ? -10.298 4.541 11.930 1.00 98.06 100 GLU A N 1
ATOM 768 C CA . GLU A 1 100 ? -9.614 4.102 13.160 1.00 98.06 100 GLU A CA 1
ATOM 769 C C . GLU A 1 100 ? -9.114 2.647 13.099 1.00 98.06 100 GLU A C 1
ATOM 771 O O . GLU A 1 100 ? -8.210 2.274 13.846 1.00 98.06 100 GLU A O 1
ATOM 776 N N . TYR A 1 101 ? -9.684 1.840 12.196 1.00 98.56 101 TYR A N 1
ATOM 777 C CA . TYR A 1 101 ? -9.336 0.430 12.004 1.00 98.56 101 TYR A CA 1
ATOM 778 C C . TYR A 1 101 ? -8.279 0.201 10.916 1.00 98.56 101 TYR A C 1
ATOM 780 O O . TYR A 1 101 ? -7.853 -0.934 10.706 1.00 98.56 101 TYR A O 1
ATOM 788 N N . VAL A 1 102 ? -7.844 1.250 10.213 1.00 98.50 102 VAL A N 1
ATOM 789 C CA . VAL A 1 102 ? -6.734 1.134 9.258 1.00 98.50 102 VAL A CA 1
ATOM 790 C C . VAL A 1 102 ? -5.459 0.778 10.023 1.00 98.50 102 VAL A C 1
ATOM 792 O O . VAL A 1 102 ? -5.165 1.404 11.042 1.00 98.50 102 VAL A O 1
ATOM 795 N N . HIS A 1 103 ? -4.683 -0.189 9.519 1.00 98.25 103 HIS A N 1
ATOM 796 C CA . HIS A 1 103 ? -3.422 -0.623 10.128 1.00 98.25 103 HIS A CA 1
ATOM 797 C C . HIS A 1 103 ? -3.569 -1.160 11.569 1.00 98.25 103 HIS A C 1
ATOM 799 O O . HIS A 1 103 ? -2.662 -1.040 12.397 1.00 98.25 103 HIS A O 1
ATOM 805 N N . TYR A 1 104 ? -4.729 -1.728 11.914 1.00 98.19 104 TYR A N 1
ATOM 806 C CA . TYR A 1 104 ? -5.019 -2.145 13.285 1.00 98.19 104 TYR A CA 1
ATOM 807 C C . TYR A 1 104 ? -4.180 -3.361 13.712 1.00 98.19 104 TYR A C 1
ATOM 809 O O . TYR A 1 104 ? -4.240 -4.422 13.095 1.00 98.19 104 TYR A O 1
ATOM 817 N N . GLY A 1 105 ? -3.427 -3.234 14.809 1.00 97.19 105 GLY A N 1
ATOM 818 C CA . GLY A 1 105 ? -2.747 -4.360 15.466 1.00 97.19 105 GLY A CA 1
ATOM 819 C C . GLY A 1 105 ? -1.502 -4.912 14.757 1.00 97.19 105 GLY A C 1
ATOM 820 O O . GLY A 1 105 ? -0.998 -5.952 15.176 1.00 97.19 105 GLY A O 1
ATOM 821 N N . VAL A 1 106 ? -1.002 -4.231 13.725 1.00 97.88 106 VAL A N 1
ATOM 822 C CA . VAL A 1 106 ? 0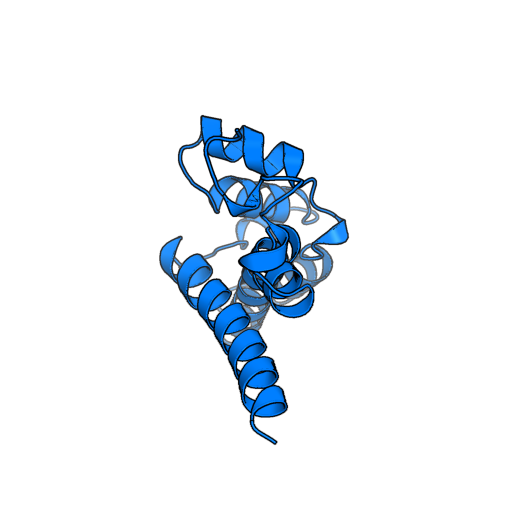.212 -4.594 12.972 1.00 97.88 106 VAL A CA 1
ATOM 823 C C . VAL A 1 106 ? 1.288 -3.514 13.107 1.00 97.88 106 VAL A C 1
ATOM 825 O O . VAL A 1 106 ? 1.030 -2.419 13.610 1.00 97.88 106 VAL A O 1
ATOM 828 N N . THR A 1 107 ? 2.513 -3.822 12.685 1.00 97.12 107 THR A N 1
ATOM 829 C CA . THR A 1 107 ? 3.606 -2.846 12.598 1.00 97.12 107 THR A CA 1
ATOM 830 C C . THR A 1 107 ? 3.904 -2.455 11.152 1.00 97.12 107 THR A C 1
ATOM 832 O O . THR A 1 107 ? 3.516 -3.124 10.196 1.00 97.12 107 THR A O 1
ATOM 835 N N . THR A 1 108 ? 4.671 -1.377 10.977 1.00 96.31 108 THR A N 1
ATOM 836 C CA . THR A 1 108 ? 5.117 -0.894 9.662 1.00 96.31 108 THR A CA 1
ATOM 837 C C . THR A 1 108 ? 5.796 -1.992 8.841 1.00 96.31 108 THR A C 1
ATOM 839 O O . THR A 1 108 ? 5.566 -2.087 7.638 1.00 96.31 108 THR A O 1
ATOM 842 N N . GLN A 1 109 ? 6.609 -2.837 9.479 1.00 97.31 109 GLN A N 1
ATOM 843 C CA . GLN A 1 109 ? 7.356 -3.880 8.782 1.00 97.31 109 GLN A CA 1
ATOM 844 C C . GLN A 1 109 ? 6.451 -4.967 8.181 1.00 97.31 109 GLN A C 1
ATOM 846 O O . GLN A 1 109 ? 6.744 -5.433 7.083 1.00 97.31 109 GLN A O 1
ATOM 851 N N . ASP A 1 110 ? 5.321 -5.296 8.819 1.00 98.12 110 ASP A N 1
ATOM 852 C CA . ASP A 1 110 ? 4.375 -6.297 8.303 1.00 98.12 110 ASP A CA 1
ATOM 853 C C . ASP A 1 110 ? 3.861 -5.900 6.914 1.00 98.12 110 ASP A C 1
ATOM 855 O O . ASP A 1 110 ? 3.782 -6.723 6.001 1.00 98.12 110 ASP A O 1
ATOM 859 N N . ILE A 1 111 ? 3.571 -4.610 6.729 1.00 98.50 111 ILE A N 1
ATOM 860 C CA . ILE A 1 111 ? 3.051 -4.066 5.473 1.00 98.50 111 ILE A CA 1
ATOM 861 C C . ILE A 1 111 ? 4.166 -3.865 4.448 1.00 98.50 111 ILE A C 1
ATOM 863 O O . ILE A 1 111 ? 3.994 -4.221 3.279 1.00 98.50 111 ILE A O 1
ATOM 867 N N . LEU A 1 112 ? 5.312 -3.315 4.870 1.00 97.94 112 LEU A N 1
ATOM 868 C CA . LEU A 1 112 ? 6.443 -3.072 3.972 1.00 97.94 112 LEU A CA 1
ATOM 869 C C . LEU A 1 112 ? 6.974 -4.378 3.372 1.00 97.94 112 LEU A C 1
ATOM 871 O O . LEU A 1 112 ? 7.080 -4.482 2.148 1.00 97.94 112 LEU A O 1
ATOM 875 N N . ASP A 1 113 ? 7.258 -5.375 4.212 1.00 98.44 113 ASP A N 1
ATOM 876 C CA . ASP A 1 113 ? 7.863 -6.633 3.774 1.00 98.44 113 ASP A CA 1
ATOM 877 C C . ASP A 1 113 ? 6.866 -7.469 2.966 1.00 98.44 113 ASP A C 1
ATOM 879 O O . ASP A 1 113 ? 7.216 -7.990 1.904 1.00 98.44 113 ASP A O 1
ATOM 883 N N . THR A 1 114 ? 5.599 -7.545 3.394 1.00 98.75 114 THR A N 1
ATOM 884 C CA . THR A 1 114 ? 4.570 -8.269 2.629 1.00 98.75 114 THR A CA 1
ATOM 885 C C . THR A 1 114 ? 4.324 -7.604 1.275 1.00 98.75 114 THR A C 1
ATOM 887 O O . THR A 1 114 ? 4.268 -8.294 0.256 1.00 98.75 114 THR A O 1
ATOM 890 N N . GLY A 1 115 ? 4.254 -6.269 1.223 1.00 98.56 115 GLY A N 1
ATOM 891 C CA . GLY A 1 115 ? 4.117 -5.526 -0.031 1.00 98.56 115 GLY A CA 1
ATOM 892 C C . GLY A 1 115 ? 5.296 -5.753 -0.981 1.00 98.56 115 GLY A C 1
ATOM 893 O O . GLY A 1 115 ? 5.090 -6.013 -2.169 1.00 98.56 115 GLY A O 1
ATOM 894 N N . LEU A 1 116 ? 6.527 -5.751 -0.457 1.00 98.56 116 LEU A N 1
ATOM 895 C CA . LEU A 1 116 ? 7.721 -6.084 -1.234 1.00 98.56 116 LEU A CA 1
ATOM 896 C C . LEU A 1 116 ? 7.661 -7.520 -1.765 1.00 98.56 116 LEU A C 1
ATOM 898 O O . LEU A 1 116 ? 7.974 -7.753 -2.931 1.00 98.56 116 LEU A O 1
ATOM 902 N N . MET A 1 117 ? 7.229 -8.488 -0.953 1.00 98.75 117 MET A N 1
ATOM 903 C CA . MET A 1 117 ? 7.086 -9.877 -1.399 1.00 98.75 117 MET A CA 1
ATOM 904 C C . MET A 1 117 ? 6.045 -10.032 -2.513 1.00 98.75 117 MET A C 1
ATOM 906 O O . MET A 1 117 ? 6.246 -10.850 -3.414 1.00 98.75 117 MET A O 1
ATOM 910 N N . LEU A 1 118 ? 4.979 -9.225 -2.525 1.00 98.75 118 LEU A N 1
ATOM 911 C CA . LEU A 1 118 ? 4.041 -9.184 -3.652 1.00 98.75 118 LEU A CA 1
ATOM 912 C C . LEU A 1 118 ? 4.721 -8.679 -4.938 1.00 98.75 118 LEU A C 1
ATOM 914 O O . LEU A 1 118 ? 4.577 -9.317 -5.982 1.00 98.75 118 LEU A O 1
ATOM 918 N N . GLN A 1 119 ? 5.539 -7.622 -4.861 1.00 98.62 119 GLN A N 1
ATOM 919 C CA . GLN A 1 119 ? 6.318 -7.136 -6.013 1.00 98.62 119 GLN A CA 1
ATOM 920 C C . GLN A 1 119 ? 7.355 -8.171 -6.483 1.00 98.62 119 GLN A C 1
ATOM 922 O O . GLN A 1 119 ? 7.510 -8.405 -7.681 1.00 98.62 119 GLN A O 1
ATOM 927 N N . VAL A 1 120 ? 8.040 -8.846 -5.554 1.00 98.44 120 VAL A N 1
ATOM 928 C CA . VAL A 1 120 ? 8.994 -9.924 -5.870 1.00 98.44 120 VAL A CA 1
ATOM 929 C C . VAL A 1 120 ? 8.288 -11.093 -6.556 1.00 98.44 120 VAL A C 1
ATOM 931 O O . VAL A 1 120 ? 8.818 -11.642 -7.520 1.00 98.44 120 VAL A O 1
ATOM 934 N N . LYS A 1 121 ? 7.078 -11.453 -6.120 1.00 98.06 121 LYS A N 1
ATOM 935 C CA . LYS A 1 121 ? 6.266 -12.495 -6.760 1.00 98.06 121 LYS A CA 1
ATOM 936 C C . LYS A 1 121 ? 5.896 -12.130 -8.202 1.00 98.06 121 LYS A C 1
ATOM 938 O O . LYS A 1 121 ? 5.968 -12.992 -9.077 1.00 98.06 121 LYS A O 1
ATOM 943 N N . GLU A 1 122 ? 5.537 -10.874 -8.469 1.00 97.44 122 GLU A N 1
ATOM 944 C CA . GLU A 1 122 ? 5.311 -10.379 -9.838 1.00 97.44 122 GLU A CA 1
ATOM 945 C C . GLU A 1 122 ? 6.587 -10.460 -10.683 1.00 97.44 122 GLU A C 1
ATOM 947 O O . GLU A 1 122 ? 6.569 -10.996 -11.794 1.00 97.44 122 GLU A O 1
ATOM 952 N N . ALA A 1 123 ? 7.710 -9.982 -10.137 1.00 96.81 123 ALA A N 1
ATOM 953 C CA . ALA A 1 123 ? 9.008 -10.019 -10.804 1.00 96.81 123 ALA A CA 1
ATOM 954 C C . ALA A 1 123 ? 9.442 -11.452 -11.131 1.00 96.81 123 ALA A C 1
ATOM 956 O O . ALA A 1 123 ? 9.940 -11.712 -12.225 1.00 96.81 123 ALA A O 1
ATOM 957 N N . TRP A 1 124 ? 9.203 -12.392 -10.216 1.00 96.12 124 TRP A N 1
ATOM 958 C CA . TRP A 1 124 ? 9.474 -13.810 -10.423 1.00 96.12 124 TRP A CA 1
ATOM 959 C C . TRP A 1 124 ? 8.678 -14.382 -11.600 1.00 96.12 124 TRP A C 1
ATOM 961 O O . TRP A 1 124 ? 9.249 -15.060 -12.453 1.00 96.12 124 TRP A O 1
ATOM 971 N N . GLY A 1 125 ? 7.384 -14.057 -11.699 1.00 93.69 1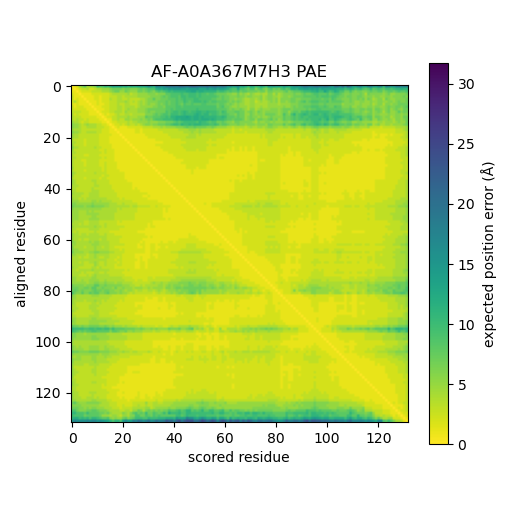25 GLY A N 1
ATOM 972 C CA . GLY A 1 125 ? 6.552 -14.457 -12.836 1.00 93.69 125 GLY A CA 1
ATOM 973 C C . GLY A 1 125 ? 7.096 -13.946 -14.174 1.00 93.69 125 GLY A C 1
ATOM 974 O O . GLY A 1 125 ? 7.174 -14.704 -15.141 1.00 93.69 125 GLY A O 1
ATOM 975 N N . HIS A 1 126 ? 7.548 -12.690 -14.216 1.00 91.81 126 HIS A N 1
ATOM 976 C CA . HIS A 1 126 ? 8.191 -12.123 -15.403 1.00 91.81 126 HIS A CA 1
ATOM 977 C C . HIS A 1 126 ? 9.542 -12.768 -15.724 1.00 91.81 126 HIS A C 1
ATOM 979 O O . HIS A 1 126 ? 9.810 -13.053 -16.887 1.00 91.81 126 HIS A O 1
ATOM 985 N N . ALA A 1 127 ? 10.383 -13.014 -14.718 1.00 91.06 127 ALA A N 1
ATOM 986 C CA . ALA A 1 127 ? 11.691 -13.633 -14.906 1.00 91.06 127 ALA A CA 1
ATOM 987 C C . ALA A 1 127 ? 11.573 -15.051 -15.484 1.00 91.06 127 ALA A C 1
ATOM 989 O O . ALA A 1 127 ? 12.291 -15.387 -16.422 1.00 91.06 127 ALA A O 1
ATOM 990 N N . LEU A 1 128 ? 10.63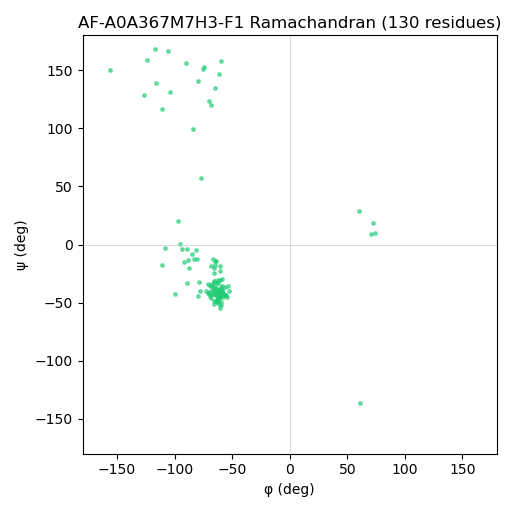5 -15.860 -14.980 1.00 91.94 128 LEU A N 1
ATOM 991 C CA . LEU A 1 128 ? 10.370 -17.195 -15.523 1.00 91.94 128 LEU A CA 1
ATOM 992 C C . LEU A 1 128 ? 9.925 -17.150 -16.988 1.00 91.94 128 LEU A C 1
ATOM 994 O O . LEU A 1 128 ? 10.366 -17.975 -17.781 1.00 91.94 128 LEU A O 1
ATOM 998 N N . GLY A 1 129 ? 9.099 -16.169 -17.359 1.00 89.00 129 GLY A N 1
ATOM 999 C CA . GLY A 1 129 ? 8.656 -15.981 -18.742 1.00 89.00 129 GLY A CA 1
ATOM 1000 C C . GLY A 1 129 ? 9.760 -15.565 -19.721 1.00 89.00 129 GLY A C 1
ATOM 1001 O O . GLY A 1 129 ? 9.527 -15.608 -20.919 1.00 89.00 129 GLY A O 1
ATOM 1002 N N . LEU A 1 130 ? 10.940 -15.156 -19.240 1.00 86.00 130 LEU A N 1
ATOM 1003 C CA . LEU A 1 130 ? 12.107 -14.857 -20.082 1.00 86.00 130 LEU A CA 1
ATOM 1004 C C . LEU A 1 130 ? 13.026 -16.070 -20.283 1.00 86.00 130 LEU A C 1
ATOM 1006 O O . LEU A 1 130 ? 13.915 -16.025 -21.131 1.00 86.00 130 LEU A O 1
ATOM 1010 N N . LEU A 1 131 ? 12.862 -17.119 -19.472 1.00 86.38 131 LEU A N 1
ATOM 1011 C CA . LEU A 1 131 ? 13.669 -18.339 -19.543 1.00 86.38 131 LEU A CA 1
ATOM 1012 C C . LEU A 1 131 ? 13.088 -19.383 -20.508 1.00 86.38 131 LEU A C 1
ATOM 1014 O O . LEU A 1 131 ? 13.785 -20.344 -20.833 1.00 86.38 131 LEU A O 1
ATOM 1018 N N . HIS A 1 132 ? 11.839 -19.204 -20.944 1.00 68.62 132 HIS A N 1
ATOM 1019 C CA . HIS A 1 132 ? 11.117 -20.059 -21.891 1.00 68.62 132 HIS A CA 1
ATOM 1020 C C . HIS A 1 132 ? 10.733 -19.259 -23.137 1.00 68.62 132 HIS A C 1
ATOM 1022 O O . HIS A 1 132 ? 10.715 -19.870 -24.228 1.00 68.62 132 HIS A O 1
#

Foldseek 3Di:
DDPDQCPDPVRNCVVDPPQLCVLPDPLLLLLLLLVLQLVVLCVCCVVVNDPPLLSVQLVVLSDSVQDDSVVLVVVCVVVVHNCVSSLVSSLVSGPDNSSVCGCPPHDPCSSNVSSVVVSVVSVVVVVVVVVD

Sequence (132 aa):
MPSHITESRIHGGAYSSPAFAAIFSDTNQVRRWLDVERALAATQAEMGIIPHEAAREIDRAAQVERFDLTQLGRESLETGHLLVPTIRALARSCEGSWGEYVHYGVTTQDILDTGLMLQVKEAWGHALGLLH

pLDDT: mean 95.7, std 4.57, range [68.62, 98.88]